Protein AF-A0A9N9C6E6-F1 (afdb_monomer)

pLDDT: mean 73.22, std 13.1, range [41.09, 90.44]

Sequence (125 aa):
MPKLSAYAKGLKLELELVERLEGIACEHTGGPGDGEVDARCETAMLKYAFQCNNDPPSSVSEEQSGALGIIVSAPGNKFTQCAIESARAFVYPILRTDIARLPLYILNITFNRLQGRPFEFFYLS

Organism: NCBI:txid144530

Secondary structure (DSSP, 8-state):
--HHHHHHHHHHHHHHHHHHTTTSEEEE---TT--S--EEEE-SS-EEEEE--SS--SSTTT--SSEEEEEEEPTTPPPPHHHHHHHHH-SS-EEEEETTTHHHHHHHHHHHHHTT---------

Radius of gyration: 14.0 Å; Cα contacts (8 Å, |Δi|>4): 185; chains: 1; bounding box: 42×26×34 Å

Foldseek 3Di:
DPQVVVVVVQVVQLVLLVVLPPVWAKDQDDDRPDLEFGMWTDDPQAIETEAEDLDANPHLLVPPPRHAYEYEYAPPDDRDPVNQVNCVPRPGAYHYDYSVCVVVVVVVVVVCVVVVHDDDHDDDD

Nearest PDB structures (foldseek):
  5o74-assembly5_J  TM=5.237E-01  e=1.847E+00  Homo sapiens
  6kv3-assembly2_D  TM=3.553E-01  e=7.009E-01  Staphylococcus aureus subsp. aureus COL
  6t5l-assembly2_B  TM=3.779E-01  e=2.720E+00  Myroides odoratimimus
  4q16-assembly2_D  TM=2.869E-01  e=1.253E+00  Deinococcus radiodurans R1 = ATCC 13939 = DSM 20539
  6nrp-assembly1_B  TM=4.695E-01  e=8.155E+00  Acinetobacter baumannii

Solvent-accessible surface area (backbone atoms only — not comparable to full-atom values): 7454 Å² total; per-residue (Å²): 134,71,65,67,62,54,50,56,52,42,53,50,52,44,52,50,50,54,61,68,41,69,95,46,56,63,45,82,61,62,58,97,87,63,74,51,52,29,30,43,34,39,55,102,86,49,39,36,39,28,28,65,49,70,66,61,77,75,31,59,72,68,61,82,79,81,46,43,24,33,37,34,30,63,77,90,67,76,72,45,70,67,31,57,52,51,50,69,70,44,94,58,62,53,48,66,42,32,65,85,55,41,61,61,52,55,51,51,52,52,52,38,52,75,70,71,48,80,86,81,75,78,81,81,134

Mean predicted aligned error: 8.25 Å

Structure (mmCIF, N/CA/C/O backbone):
data_AF-A0A9N9C6E6-F1
#
_entry.id   AF-A0A9N9C6E6-F1
#
loop_
_atom_site.group_PDB
_atom_site.id
_atom_site.type_symbol
_atom_site.label_atom_id
_atom_site.label_alt_id
_atom_site.label_comp_id
_atom_site.label_asym_id
_atom_site.label_entity_id
_atom_site.label_seq_id
_atom_site.pdbx_PDB_ins_code
_atom_site.Cartn_x
_atom_site.Cartn_y
_atom_site.Cartn_z
_atom_site.occupancy
_atom_site.B_iso_or_equiv
_atom_site.auth_seq_id
_atom_site.auth_comp_id
_atom_site.auth_asym_id
_atom_site.auth_atom_id
_atom_site.pdbx_PDB_model_num
ATOM 1 N N . MET A 1 1 ? 24.021 -7.981 -18.826 1.00 41.09 1 MET A N 1
ATOM 2 C CA . MET A 1 1 ? 23.681 -8.049 -17.385 1.00 41.09 1 MET A CA 1
ATOM 3 C C . MET A 1 1 ? 22.563 -7.049 -17.040 1.00 41.09 1 MET A C 1
ATOM 5 O O . MET A 1 1 ? 22.864 -5.984 -16.522 1.00 41.09 1 MET A O 1
ATOM 9 N N . PRO A 1 2 ? 21.280 -7.344 -17.335 1.00 51.16 2 PRO A N 1
ATOM 10 C CA . PRO A 1 2 ? 20.163 -6.404 -17.119 1.00 51.16 2 PRO A CA 1
ATOM 11 C C . PRO A 1 2 ? 19.502 -6.483 -15.725 1.00 51.16 2 PRO A C 1
ATOM 13 O O . PRO A 1 2 ? 18.746 -5.594 -15.360 1.00 51.16 2 PRO A O 1
ATOM 16 N N . LYS A 1 3 ? 19.759 -7.543 -14.942 1.00 52.38 3 LYS A N 1
ATOM 17 C CA . LYS A 1 3 ? 19.003 -7.845 -13.707 1.00 52.38 3 LYS A CA 1
ATOM 18 C C . LYS A 1 3 ? 19.343 -6.944 -12.509 1.00 52.38 3 LYS A C 1
ATOM 20 O O . LYS A 1 3 ? 18.450 -6.598 -11.748 1.00 52.38 3 LYS A O 1
ATOM 25 N N . LEU A 1 4 ? 20.601 -6.513 -12.375 1.00 53.94 4 LEU A N 1
ATOM 26 C CA . LEU A 1 4 ? 21.042 -5.645 -11.269 1.00 53.94 4 LEU A CA 1
ATOM 27 C C . LEU A 1 4 ? 20.421 -4.239 -11.330 1.00 53.94 4 LEU A C 1
ATOM 29 O O . LEU A 1 4 ? 20.123 -3.660 -10.292 1.00 53.94 4 LEU A O 1
ATOM 33 N N . SER A 1 5 ? 20.194 -3.695 -12.531 1.00 66.19 5 SER A N 1
ATOM 34 C CA . SER A 1 5 ? 19.659 -2.336 -12.689 1.00 66.19 5 SER A CA 1
ATOM 35 C C . SER A 1 5 ? 18.144 -2.253 -12.504 1.00 66.19 5 SER A C 1
ATOM 37 O O . SER A 1 5 ? 17.655 -1.224 -12.049 1.00 66.19 5 SER A O 1
ATOM 39 N N . ALA A 1 6 ? 17.400 -3.309 -12.844 1.00 68.62 6 ALA A N 1
ATOM 40 C CA . ALA A 1 6 ? 15.966 -3.394 -12.574 1.00 68.62 6 ALA A CA 1
ATOM 41 C C . ALA A 1 6 ? 15.703 -3.597 -11.075 1.00 68.62 6 ALA A C 1
ATOM 43 O O . ALA A 1 6 ? 14.911 -2.860 -10.498 1.00 68.62 6 ALA A O 1
ATOM 44 N N . TYR A 1 7 ? 16.452 -4.504 -10.439 1.00 71.88 7 TYR A N 1
ATOM 45 C CA . TYR A 1 7 ? 16.384 -4.733 -8.994 1.00 71.88 7 TYR A CA 1
ATOM 46 C C . TYR A 1 7 ? 16.684 -3.463 -8.189 1.00 71.88 7 TYR A C 1
ATOM 48 O O . TYR A 1 7 ? 15.898 -3.069 -7.338 1.00 71.88 7 TYR A O 1
ATOM 56 N N . ALA A 1 8 ? 17.767 -2.751 -8.521 1.00 75.44 8 ALA A N 1
ATOM 57 C CA . ALA A 1 8 ? 18.116 -1.505 -7.838 1.00 75.44 8 ALA A CA 1
ATOM 58 C C . ALA A 1 8 ? 17.039 -0.411 -7.977 1.00 75.44 8 ALA A C 1
ATOM 60 O O . ALA A 1 8 ? 16.903 0.434 -7.097 1.00 75.44 8 ALA A O 1
ATOM 61 N N . LYS A 1 9 ? 16.277 -0.407 -9.079 1.00 76.69 9 LYS A N 1
ATOM 62 C CA . LYS A 1 9 ? 15.156 0.525 -9.271 1.00 76.69 9 LYS A CA 1
ATOM 63 C C . LYS A 1 9 ? 13.923 0.126 -8.459 1.00 76.69 9 LYS A C 1
ATOM 65 O O . LYS A 1 9 ? 13.281 1.027 -7.932 1.00 76.69 9 LYS A O 1
ATOM 70 N N . GLY A 1 10 ? 13.620 -1.171 -8.366 1.00 78.75 10 GLY A N 1
ATOM 71 C CA . GLY A 1 10 ? 12.537 -1.701 -7.525 1.00 78.75 10 GLY A CA 1
ATOM 72 C C . GLY A 1 10 ? 12.785 -1.391 -6.053 1.00 78.75 10 GLY A C 1
ATOM 73 O O . GLY A 1 10 ? 12.045 -0.610 -5.465 1.00 78.75 10 GLY A O 1
ATOM 74 N N . LEU A 1 11 ? 13.938 -1.823 -5.532 1.00 83.38 11 LEU A N 1
ATOM 75 C CA . LEU A 1 11 ? 14.337 -1.571 -4.145 1.00 83.38 11 LEU A CA 1
ATOM 76 C C . LEU A 1 11 ? 14.316 -0.078 -3.787 1.00 83.38 11 LEU A C 1
ATOM 78 O O . LEU A 1 11 ? 13.905 0.302 -2.697 1.00 83.38 11 LEU A O 1
ATOM 82 N N . LYS A 1 12 ? 14.728 0.802 -4.709 1.00 86.62 12 LYS A N 1
ATOM 83 C CA . LYS A 1 12 ? 14.655 2.250 -4.480 1.00 86.62 12 LYS A CA 1
ATOM 84 C C . LYS A 1 12 ? 13.214 2.733 -4.275 1.00 86.62 12 LYS A C 1
ATOM 86 O O . LYS A 1 12 ? 12.991 3.580 -3.418 1.00 86.62 12 LYS A O 1
ATOM 91 N N . LEU A 1 13 ? 12.265 2.239 -5.070 1.00 85.19 13 LEU A N 1
ATOM 92 C CA . LEU A 1 13 ? 10.853 2.604 -4.948 1.00 85.19 13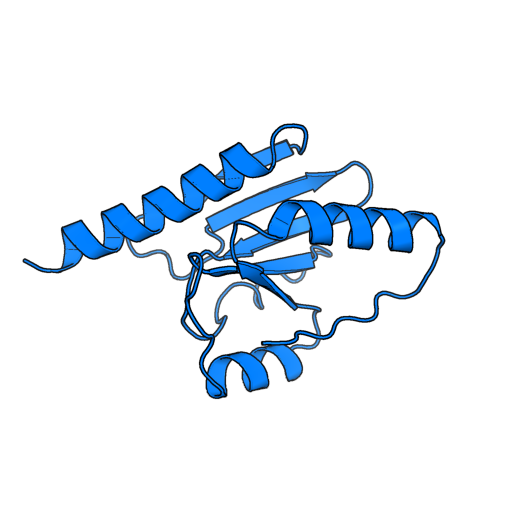 LEU A CA 1
ATOM 93 C C . LEU A 1 13 ? 10.258 2.086 -3.633 1.00 85.19 13 LEU A C 1
ATOM 95 O O . LEU A 1 13 ? 9.514 2.806 -2.977 1.00 85.19 13 LEU A O 1
ATOM 99 N N . GLU A 1 14 ? 10.617 0.866 -3.240 1.00 88.00 14 GLU A N 1
ATOM 100 C CA . GLU A 1 14 ? 10.177 0.244 -1.988 1.00 88.00 14 GLU A CA 1
ATOM 101 C C . GLU A 1 14 ? 10.688 0.999 -0.755 1.00 88.00 14 GLU A C 1
ATOM 103 O O . GLU A 1 14 ? 9.933 1.245 0.184 1.00 88.00 14 GLU A O 1
ATOM 108 N N . LEU A 1 15 ? 11.949 1.433 -0.772 1.00 88.88 15 LEU A N 1
ATOM 109 C CA . LEU A 1 15 ? 12.509 2.250 0.304 1.00 88.88 15 LEU A CA 1
ATOM 110 C C . LEU A 1 15 ? 11.893 3.656 0.328 1.00 88.88 15 LEU A C 1
ATOM 112 O O . LEU A 1 15 ? 11.514 4.130 1.397 1.00 88.88 15 LEU A O 1
ATOM 116 N N . GLU A 1 16 ? 11.711 4.295 -0.836 1.00 89.81 16 GLU A N 1
ATOM 117 C CA . GLU A 1 16 ? 11.032 5.599 -0.917 1.00 89.81 16 GLU A CA 1
ATOM 118 C C . GLU A 1 16 ? 9.596 5.504 -0.374 1.00 89.81 16 GLU A C 1
ATOM 120 O O . GLU A 1 16 ? 9.103 6.441 0.252 1.00 89.81 16 GLU A O 1
ATOM 125 N N . LEU A 1 17 ? 8.908 4.378 -0.595 1.00 88.88 17 LEU A N 1
ATOM 126 C CA . LEU A 1 17 ? 7.557 4.148 -0.087 1.00 88.88 17 LEU A CA 1
ATOM 127 C C . LEU A 1 17 ? 7.537 4.216 1.443 1.00 88.88 17 LEU A C 1
ATOM 129 O O . LEU A 1 17 ? 6.711 4.934 2.008 1.00 88.88 17 LEU A O 1
ATOM 133 N N . VAL A 1 18 ? 8.444 3.489 2.098 1.00 89.94 18 VAL A N 1
ATOM 134 C CA . VAL A 1 18 ? 8.539 3.463 3.563 1.00 89.94 18 VAL A CA 1
ATOM 135 C C . VAL A 1 18 ? 8.911 4.843 4.107 1.00 89.94 18 VAL A C 1
ATOM 137 O O . VAL A 1 18 ? 8.288 5.303 5.059 1.00 89.94 18 VAL A O 1
ATOM 140 N N . GLU A 1 19 ? 9.848 5.545 3.463 1.00 90.44 19 GLU A N 1
ATOM 141 C CA . GLU A 1 19 ? 10.219 6.917 3.836 1.00 90.44 19 GLU A CA 1
ATOM 142 C C . GLU A 1 19 ? 9.041 7.897 3.716 1.00 90.44 19 GLU A C 1
ATOM 144 O O . GLU A 1 19 ? 8.837 8.741 4.585 1.00 90.44 19 GLU A O 1
ATOM 149 N N . ARG A 1 20 ? 8.219 7.794 2.666 1.00 88.12 20 ARG A N 1
ATOM 150 C CA . ARG A 1 20 ? 7.074 8.700 2.464 1.00 88.12 20 ARG A CA 1
ATOM 151 C C . ARG A 1 20 ? 5.922 8.495 3.432 1.00 88.12 20 ARG A C 1
ATOM 153 O O . ARG A 1 20 ? 5.085 9.389 3.566 1.00 88.12 20 ARG A O 1
ATOM 160 N N . LEU A 1 21 ? 5.842 7.325 4.048 1.00 87.25 21 LEU A N 1
ATOM 161 C CA . LEU A 1 21 ? 4.834 7.004 5.049 1.00 87.25 21 LEU A CA 1
ATOM 162 C C . LEU A 1 21 ? 5.355 7.256 6.471 1.00 87.25 21 LEU A C 1
ATOM 164 O O . LEU A 1 21 ? 4.856 6.656 7.420 1.00 87.25 21 LEU A O 1
ATOM 168 N N . GLU A 1 22 ? 6.322 8.167 6.630 1.00 80.88 22 GLU A N 1
ATOM 169 C CA . GLU A 1 22 ? 6.823 8.607 7.931 1.00 80.88 22 GLU A CA 1
ATOM 170 C C . GLU A 1 22 ? 5.664 8.986 8.874 1.00 80.88 22 GLU A C 1
ATOM 172 O O . GLU A 1 22 ? 4.777 9.776 8.541 1.00 80.88 22 GLU A O 1
ATOM 177 N N . GLY A 1 23 ? 5.651 8.375 10.060 1.00 82.81 23 GLY A N 1
ATOM 178 C CA . GLY A 1 23 ? 4.562 8.502 11.036 1.00 82.81 23 GLY A CA 1
ATOM 179 C C . GLY A 1 23 ? 3.512 7.387 10.978 1.00 82.81 23 GLY A C 1
ATOM 180 O O . GLY A 1 23 ? 2.668 7.307 11.870 1.00 82.81 23 GLY A O 1
ATOM 181 N N . ILE A 1 24 ? 3.583 6.496 9.987 1.00 86.44 24 ILE A N 1
ATOM 182 C CA . ILE A 1 24 ? 2.864 5.219 9.949 1.00 86.44 24 ILE A CA 1
ATOM 183 C C . ILE A 1 24 ? 3.872 4.108 10.253 1.00 86.44 24 ILE A C 1
ATOM 185 O O . ILE A 1 24 ? 5.005 4.140 9.777 1.00 86.44 24 ILE A O 1
ATOM 189 N N . ALA A 1 25 ? 3.482 3.130 11.071 1.00 89.50 25 ALA A N 1
ATOM 190 C CA . ALA A 1 25 ? 4.344 1.990 11.357 1.00 89.50 25 ALA A CA 1
ATOM 191 C C . ALA A 1 25 ? 4.450 1.136 10.090 1.00 89.50 25 ALA A C 1
ATOM 193 O O . ALA A 1 25 ? 3.470 0.501 9.711 1.00 89.50 25 ALA A O 1
ATOM 194 N N . CYS A 1 26 ? 5.606 1.164 9.428 1.00 90.06 26 CYS A N 1
ATOM 195 C CA . CYS A 1 26 ? 5.867 0.457 8.180 1.00 90.06 26 CYS A CA 1
ATOM 196 C C . CYS A 1 26 ? 7.100 -0.442 8.305 1.00 90.06 26 CYS A C 1
ATOM 198 O O . CYS A 1 26 ? 8.133 -0.026 8.828 1.00 90.06 26 CYS A O 1
ATOM 200 N N . GLU A 1 27 ? 6.996 -1.650 7.767 1.00 89.31 27 GLU A N 1
ATOM 201 C CA . GLU A 1 27 ? 8.068 -2.628 7.634 1.00 89.31 27 GLU A CA 1
ATOM 202 C C . GLU A 1 27 ? 8.293 -2.913 6.145 1.00 89.31 27 GLU A C 1
ATOM 204 O O . GLU A 1 27 ? 7.360 -3.280 5.428 1.00 89.31 27 GLU A O 1
ATOM 209 N N . HIS A 1 28 ? 9.528 -2.725 5.676 1.00 88.75 28 HIS A N 1
ATOM 210 C CA . HIS A 1 28 ? 9.949 -3.175 4.348 1.00 88.75 28 HIS A CA 1
ATOM 211 C C . HIS A 1 28 ? 10.146 -4.691 4.380 1.00 88.75 28 HIS A C 1
ATOM 213 O O . HIS A 1 28 ? 10.863 -5.199 5.240 1.00 88.75 28 HIS A O 1
ATOM 219 N N . THR A 1 29 ? 9.506 -5.403 3.456 1.00 83.50 29 THR A N 1
ATOM 220 C CA . THR A 1 29 ? 9.548 -6.871 3.377 1.00 83.50 29 THR A CA 1
ATOM 221 C C . THR A 1 29 ? 10.003 -7.393 2.017 1.00 83.50 29 THR A C 1
ATOM 223 O O . THR A 1 29 ? 10.073 -8.605 1.845 1.00 83.50 29 THR A O 1
ATOM 226 N N . GLY A 1 30 ? 10.318 -6.503 1.070 1.00 72.50 30 GLY A N 1
ATOM 227 C CA . GLY A 1 30 ? 10.740 -6.860 -0.284 1.00 72.50 30 GLY A CA 1
ATOM 228 C C . GLY A 1 30 ? 12.167 -7.416 -0.362 1.00 72.50 30 GLY A C 1
ATOM 229 O O . GLY A 1 30 ? 13.093 -6.920 0.288 1.00 72.50 30 GLY A O 1
ATOM 230 N N . GLY A 1 31 ? 12.357 -8.440 -1.197 1.00 67.56 31 GLY A N 1
ATOM 231 C CA . GLY A 1 31 ? 13.632 -9.109 -1.439 1.00 67.56 31 GLY A CA 1
ATOM 232 C C . GLY A 1 31 ? 13.890 -9.445 -2.918 1.00 67.56 31 GLY A C 1
ATOM 233 O O . GLY A 1 31 ? 13.018 -9.344 -3.786 1.00 67.56 31 GLY A O 1
ATOM 234 N N . PRO A 1 32 ? 15.134 -9.817 -3.276 1.00 59.44 32 PRO A N 1
ATOM 235 C CA . PRO A 1 32 ? 15.502 -10.101 -4.659 1.00 59.44 32 PRO A CA 1
ATOM 236 C C . PRO A 1 32 ? 14.786 -11.341 -5.206 1.00 59.44 32 PRO A C 1
ATOM 238 O O . PRO A 1 32 ? 15.139 -12.471 -4.879 1.00 59.44 32 PRO A O 1
ATOM 241 N N . GLY A 1 33 ? 13.865 -11.114 -6.146 1.00 57.03 33 GLY A N 1
ATOM 242 C CA . GLY A 1 33 ? 13.088 -12.173 -6.795 1.00 57.03 33 GLY A CA 1
ATOM 243 C C . GLY A 1 33 ? 11.724 -12.420 -6.158 1.00 57.03 33 GLY A C 1
ATOM 244 O O . GLY A 1 33 ? 11.027 -13.322 -6.622 1.00 57.03 33 GLY A O 1
ATOM 245 N N . ASP A 1 34 ? 11.338 -11.617 -5.167 1.00 59.09 34 ASP A N 1
ATOM 246 C CA . ASP A 1 34 ? 10.021 -11.716 -4.558 1.00 59.09 34 ASP A CA 1
ATOM 247 C C . ASP A 1 34 ? 8.963 -11.199 -5.530 1.00 59.09 34 ASP A C 1
ATOM 249 O O . ASP A 1 34 ? 9.025 -10.089 -6.056 1.00 59.09 34 ASP A O 1
ATOM 253 N N . GLY A 1 35 ? 7.984 -12.053 -5.813 1.00 59.28 35 GLY A N 1
ATOM 254 C CA . GLY A 1 35 ? 6.749 -11.660 -6.479 1.00 59.28 35 GLY A CA 1
ATOM 255 C C . GLY A 1 35 ? 5.708 -11.165 -5.481 1.00 59.28 35 GLY A C 1
ATOM 256 O O . GLY A 1 35 ? 4.538 -11.151 -5.842 1.00 59.28 35 GLY A O 1
ATOM 257 N N . GLU A 1 36 ? 6.111 -10.843 -4.246 1.00 73.81 36 GLU A N 1
ATOM 258 C CA . GLU A 1 36 ? 5.273 -10.778 -3.045 1.00 73.81 36 GLU A CA 1
ATOM 259 C C . GLU A 1 36 ? 4.940 -9.335 -2.607 1.00 73.81 36 GLU A C 1
ATOM 261 O O . GLU A 1 36 ? 4.855 -8.435 -3.443 1.00 73.81 36 GLU A O 1
ATOM 266 N N . VAL A 1 37 ? 4.621 -9.149 -1.322 1.00 79.88 37 VAL A N 1
ATOM 267 C CA . VAL A 1 37 ? 4.349 -7.862 -0.670 1.00 79.88 37 VAL A CA 1
ATOM 268 C C . VAL A 1 37 ? 5.677 -7.215 -0.285 1.00 79.88 37 VAL A C 1
ATOM 270 O O . VAL A 1 37 ? 6.459 -7.785 0.474 1.00 79.88 37 VAL A O 1
ATOM 273 N N . ASP A 1 38 ? 5.899 -5.997 -0.765 1.00 84.44 38 ASP A N 1
ATOM 274 C CA . ASP A 1 38 ? 7.161 -5.277 -0.610 1.00 84.44 38 ASP A CA 1
ATOM 275 C C . ASP A 1 38 ? 7.217 -4.439 0.670 1.00 84.44 38 ASP A C 1
ATOM 277 O O . ASP A 1 38 ? 8.297 -4.172 1.198 1.00 84.44 38 ASP A O 1
ATOM 281 N N . ALA A 1 39 ? 6.063 -4.025 1.198 1.00 87.88 39 ALA A N 1
ATOM 282 C CA . ALA A 1 39 ? 5.989 -3.403 2.514 1.00 87.88 39 ALA A CA 1
ATOM 283 C C . ALA A 1 39 ? 4.650 -3.669 3.200 1.00 87.88 39 ALA A C 1
ATOM 285 O O . ALA A 1 39 ? 3.599 -3.747 2.561 1.00 87.88 39 ALA A O 1
ATOM 286 N N . ARG A 1 40 ? 4.675 -3.740 4.528 1.00 87.88 40 ARG A N 1
ATOM 287 C CA . ARG A 1 40 ? 3.479 -3.810 5.370 1.00 87.88 40 ARG A CA 1
ATOM 288 C C . ARG A 1 40 ? 3.434 -2.585 6.254 1.00 87.88 40 ARG A C 1
ATOM 290 O O . ARG A 1 40 ? 4.425 -2.261 6.896 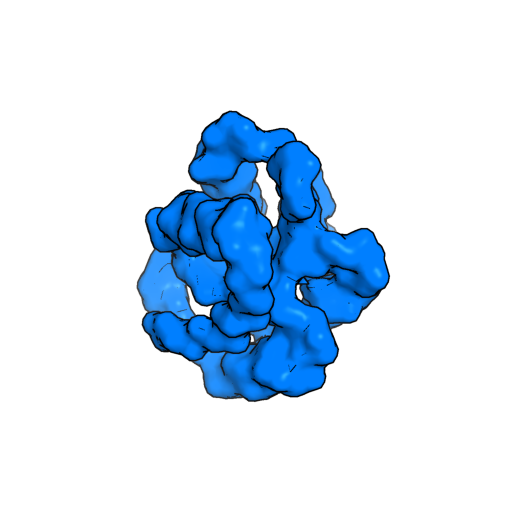1.00 87.88 40 ARG A O 1
ATOM 297 N N . CYS A 1 41 ? 2.291 -1.916 6.300 1.00 89.31 41 CYS A N 1
ATOM 298 C CA . CYS A 1 41 ? 2.111 -0.780 7.190 1.00 89.31 41 CYS A CA 1
ATOM 299 C C . CYS A 1 41 ? 0.828 -0.888 7.993 1.00 89.31 41 CYS A C 1
ATOM 301 O O . CYS A 1 41 ? -0.167 -1.447 7.533 1.00 89.31 41 CYS A O 1
ATOM 303 N N . GLU A 1 42 ? 0.806 -0.270 9.163 1.00 89.81 42 GLU A N 1
ATOM 304 C CA . GLU A 1 42 ? -0.399 -0.166 9.964 1.00 89.81 42 GLU A CA 1
ATOM 305 C C . GLU A 1 42 ? -0.559 1.194 10.637 1.00 89.81 42 GLU A C 1
ATOM 307 O O . GLU A 1 42 ? 0.379 1.884 11.032 1.00 89.81 42 GLU A O 1
ATOM 312 N N . THR A 1 43 ? -1.824 1.569 10.757 1.00 86.38 43 THR A N 1
ATOM 313 C CA . THR A 1 43 ? -2.311 2.646 11.612 1.00 86.38 43 THR A CA 1
ATOM 314 C C . THR A 1 43 ? -3.135 2.014 12.727 1.00 86.38 43 THR A C 1
ATOM 316 O O . THR A 1 43 ? -3.496 0.840 12.652 1.00 86.38 43 THR A O 1
ATOM 319 N N . ALA A 1 44 ? -3.559 2.806 13.711 1.00 84.00 44 ALA A N 1
ATOM 320 C CA . ALA A 1 44 ? -4.460 2.329 14.763 1.00 84.00 44 ALA A CA 1
ATOM 321 C C . ALA A 1 44 ? -5.793 1.734 14.243 1.00 84.00 44 ALA A C 1
ATOM 323 O O . ALA A 1 44 ? -6.500 1.078 15.003 1.00 84.00 44 ALA A O 1
ATO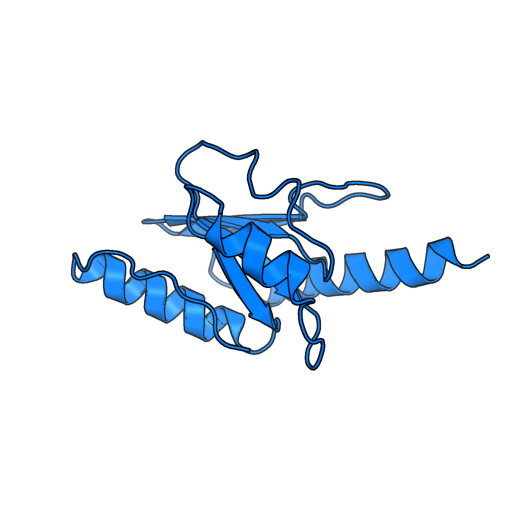M 324 N N . MET A 1 45 ? -6.165 1.974 12.978 1.00 81.69 45 MET A N 1
ATOM 325 C CA . MET A 1 45 ? -7.456 1.556 12.415 1.00 81.69 45 MET A CA 1
ATOM 326 C C . MET A 1 45 ? -7.360 0.614 11.216 1.00 81.69 45 MET A C 1
ATOM 328 O O . MET A 1 45 ? -8.335 -0.076 10.919 1.00 81.69 45 MET A O 1
ATOM 332 N N . LEU A 1 46 ? -6.250 0.644 10.477 1.00 84.44 46 LEU A N 1
ATOM 333 C CA . LEU A 1 46 ? -6.118 -0.015 9.179 1.00 84.44 46 LEU A CA 1
ATOM 334 C C . LEU A 1 46 ? -4.727 -0.599 8.998 1.00 84.44 46 LEU A C 1
ATOM 336 O O . LEU A 1 46 ? -3.736 0.040 9.353 1.00 84.44 46 LEU A O 1
ATOM 340 N N . LYS A 1 47 ? -4.695 -1.776 8.378 1.00 87.50 47 LYS A N 1
ATOM 341 C CA . LYS A 1 47 ? -3.489 -2.443 7.896 1.00 87.50 47 LYS A CA 1
ATOM 342 C C . LYS A 1 47 ? -3.413 -2.307 6.381 1.00 87.50 47 LYS A C 1
ATOM 344 O O . LYS A 1 47 ? -4.449 -2.317 5.717 1.00 87.50 47 LYS A O 1
ATOM 349 N N . TYR A 1 48 ? -2.204 -2.199 5.855 1.00 86.25 48 TYR A N 1
ATOM 350 C CA . TYR A 1 48 ? -1.911 -1.987 4.446 1.00 86.25 48 TYR A CA 1
ATOM 351 C C . TYR A 1 48 ? -0.835 -2.969 3.990 1.00 86.25 48 TYR A C 1
ATOM 353 O O . TYR A 1 48 ? 0.185 -3.118 4.664 1.00 86.25 48 TYR A O 1
ATOM 361 N N . ALA A 1 49 ? -1.057 -3.593 2.839 1.00 85.69 49 ALA A N 1
ATOM 362 C CA . ALA A 1 49 ? -0.079 -4.434 2.161 1.00 85.69 49 ALA A CA 1
ATOM 363 C C . ALA A 1 49 ? 0.300 -3.765 0.840 1.00 85.69 49 ALA A C 1
ATOM 365 O O . ALA A 1 49 ? -0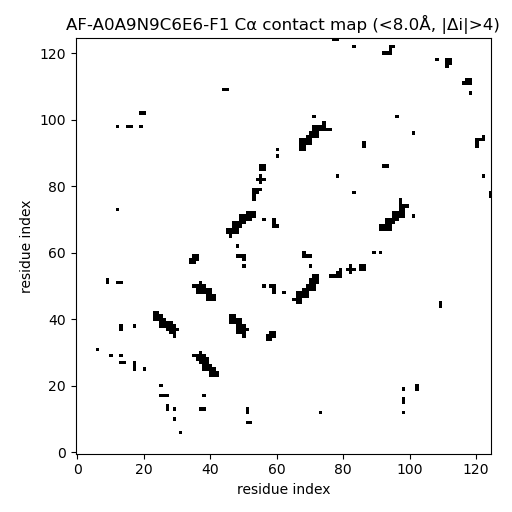.572 -3.504 0.009 1.00 85.69 49 ALA A O 1
ATOM 366 N N . PHE A 1 50 ? 1.579 -3.452 0.661 1.00 84.88 50 PHE A N 1
ATOM 367 C CA . PHE A 1 50 ? 2.080 -2.704 -0.482 1.00 84.88 50 PHE A CA 1
ATOM 368 C C . PHE A 1 50 ? 2.848 -3.583 -1.459 1.00 84.88 50 PHE A C 1
ATOM 370 O O . PHE A 1 50 ? 3.675 -4.387 -1.046 1.00 84.88 50 PHE A O 1
ATOM 377 N N . GLN A 1 51 ? 2.632 -3.363 -2.752 1.00 84.06 51 GLN A N 1
ATOM 378 C CA . GLN A 1 51 ? 3.441 -3.934 -3.825 1.00 84.06 51 GLN A CA 1
ATOM 379 C C . GLN A 1 51 ? 3.906 -2.835 -4.781 1.00 84.06 51 GLN A C 1
ATOM 381 O O . GLN A 1 51 ? 3.104 -2.108 -5.354 1.00 84.06 51 GLN A O 1
ATOM 386 N N . CYS A 1 52 ? 5.202 -2.725 -4.995 1.00 80.38 52 CYS A N 1
ATOM 387 C CA . CYS A 1 52 ? 5.889 -1.723 -5.790 1.00 80.38 52 CYS A CA 1
ATOM 388 C C . CYS A 1 52 ? 6.151 -2.233 -7.218 1.00 80.38 52 CYS A C 1
ATOM 390 O O . CYS A 1 52 ? 7.297 -2.346 -7.653 1.00 80.38 52 CYS A O 1
ATOM 392 N N . ASN A 1 53 ? 5.093 -2.549 -7.977 1.00 72.88 53 ASN A N 1
ATOM 393 C CA . ASN A 1 53 ? 5.224 -3.077 -9.341 1.00 72.88 53 ASN A CA 1
ATOM 394 C C . ASN A 1 53 ? 4.236 -2.435 -10.341 1.00 72.88 53 ASN A C 1
ATOM 396 O O . ASN A 1 53 ? 3.158 -1.962 -9.986 1.00 72.88 53 ASN A O 1
ATOM 400 N N . ASN A 1 54 ? 4.619 -2.425 -11.621 1.00 60.19 54 ASN A N 1
ATOM 401 C CA . ASN A 1 54 ? 3.768 -2.052 -12.755 1.00 60.19 54 ASN A CA 1
ATOM 402 C C . ASN A 1 54 ? 2.963 -3.242 -13.324 1.00 60.19 54 ASN A C 1
ATOM 404 O O . ASN A 1 54 ? 2.012 -3.025 -14.083 1.00 60.19 54 ASN A O 1
ATOM 408 N N . ASP A 1 55 ? 3.366 -4.473 -13.007 1.00 55.59 55 ASP A N 1
ATOM 409 C CA . ASP A 1 55 ? 2.750 -5.715 -13.486 1.00 55.59 55 ASP A CA 1
ATOM 410 C C . ASP A 1 55 ? 1.474 -6.085 -12.695 1.00 55.59 55 ASP A C 1
ATOM 412 O O . ASP A 1 55 ? 1.205 -5.512 -11.634 1.00 55.59 55 ASP A O 1
ATOM 416 N N . PRO A 1 56 ? 0.613 -6.981 -13.225 1.00 52.06 56 PRO A N 1
ATOM 417 C CA . PRO A 1 56 ? -0.629 -7.367 -12.557 1.00 52.06 56 PRO A CA 1
ATOM 418 C C . PRO A 1 56 ? -0.383 -7.927 -11.142 1.00 52.06 56 PRO A C 1
ATOM 420 O O . PRO A 1 56 ? 0.570 -8.678 -10.941 1.00 52.06 56 PRO A O 1
ATOM 423 N N . PRO A 1 57 ? -1.253 -7.602 -10.167 1.00 57.00 57 PRO A N 1
ATOM 424 C CA . PRO A 1 57 ? -1.059 -7.994 -8.777 1.00 57.00 57 PRO A CA 1
ATOM 425 C C . PRO A 1 57 ? -1.374 -9.470 -8.591 1.00 57.00 57 PRO A C 1
ATOM 427 O O . PRO A 1 57 ? -2.538 -9.845 -8.479 1.00 57.00 57 PRO A O 1
ATOM 430 N N . SER A 1 58 ? -0.349 -10.313 -8.589 1.00 56.25 58 SER A N 1
ATOM 431 C CA . SER A 1 58 ? -0.502 -11.724 -8.233 1.00 56.25 58 SER A CA 1
ATOM 432 C C . SER A 1 58 ? -0.406 -11.970 -6.724 1.00 56.25 58 SER A C 1
ATOM 434 O O . SER A 1 58 ? -0.979 -12.941 -6.252 1.00 56.25 58 SER A O 1
ATOM 436 N N . SER A 1 59 ? 0.266 -11.100 -5.958 1.00 56.06 59 SER A N 1
ATOM 437 C CA . SER A 1 59 ? 0.581 -11.340 -4.537 1.00 56.06 59 SER A CA 1
ATOM 438 C C . SER A 1 59 ? -0.238 -10.541 -3.535 1.00 56.06 59 SER A C 1
ATOM 440 O O . SER A 1 59 ? -0.593 -11.065 -2.484 1.00 56.06 59 SER A O 1
ATOM 442 N N . VAL A 1 60 ? -0.617 -9.299 -3.854 1.00 55.12 60 VAL A N 1
ATOM 443 C CA . VAL A 1 60 ? -1.478 -8.480 -2.971 1.00 55.12 60 VAL A CA 1
ATOM 444 C C . VAL A 1 60 ? -2.851 -9.138 -2.762 1.00 55.12 60 VAL A C 1
ATOM 446 O O . VAL A 1 60 ? -3.535 -8.874 -1.779 1.00 55.12 60 VAL A O 1
ATOM 449 N N . SER A 1 61 ? -3.251 -10.034 -3.666 1.00 54.16 61 SER A N 1
ATOM 450 C CA . SER A 1 61 ? -4.469 -10.833 -3.554 1.00 54.16 61 SER A CA 1
ATOM 451 C C . SER A 1 61 ? -4.385 -12.034 -2.610 1.00 54.16 61 SER A C 1
ATOM 453 O O . SER A 1 61 ? -5.433 -12.563 -2.234 1.00 54.16 61 SER A O 1
ATOM 455 N N . GLU A 1 62 ? -3.181 -12.490 -2.248 1.00 50.09 62 GLU A N 1
ATOM 456 C CA . GLU A 1 62 ? -2.990 -13.662 -1.381 1.00 50.09 62 GLU A CA 1
ATOM 457 C C . GLU A 1 62 ? -3.025 -13.306 0.118 1.00 50.09 62 GLU A C 1
ATOM 459 O O . GLU A 1 62 ? -3.375 -14.156 0.939 1.00 50.09 62 GLU A O 1
ATOM 464 N N . GLU A 1 63 ? -2.791 -12.044 0.506 1.00 53.59 63 GLU A N 1
ATOM 465 C CA . GLU A 1 63 ? -2.927 -11.602 1.904 1.00 53.59 63 GLU A CA 1
ATOM 466 C C . GLU A 1 63 ? -4.392 -11.316 2.295 1.00 53.59 63 GLU A C 1
ATOM 468 O O . GLU A 1 63 ? -4.871 -10.186 2.351 1.00 53.59 63 GLU A O 1
ATOM 473 N N . GLN A 1 64 ? -5.116 -12.389 2.616 1.00 53.62 64 GLN A N 1
ATOM 474 C CA . GLN A 1 64 ? -6.543 -12.414 2.973 1.00 53.62 64 GLN A CA 1
ATOM 475 C C . GLN A 1 64 ? -6.861 -12.073 4.453 1.00 53.62 64 GLN A C 1
ATOM 477 O O . GLN A 1 64 ? -7.867 -12.531 4.994 1.00 53.62 64 GLN A O 1
ATOM 482 N N . SER A 1 65 ? -6.046 -11.271 5.150 1.00 56.66 65 SER A N 1
ATOM 483 C CA . SER A 1 65 ? -6.125 -11.105 6.621 1.00 56.66 65 SER A CA 1
ATOM 484 C C . SER A 1 65 ? -6.635 -9.738 7.119 1.00 56.66 65 SER A C 1
ATOM 486 O O . SER A 1 65 ? -6.320 -9.313 8.232 1.00 56.66 65 SER A O 1
ATOM 488 N N . GLY A 1 66 ? -7.464 -9.042 6.331 1.00 66.12 66 GLY A N 1
ATOM 489 C CA . GLY A 1 66 ? -8.094 -7.777 6.749 1.00 66.12 66 GLY A CA 1
ATOM 490 C C . GLY A 1 66 ? -7.243 -6.520 6.526 1.00 66.12 66 GLY A C 1
ATOM 491 O O . GLY A 1 66 ? -7.546 -5.471 7.097 1.00 66.12 66 GLY A O 1
ATOM 492 N N . ALA A 1 67 ? -6.201 -6.617 5.697 1.00 75.62 67 ALA A N 1
ATOM 493 C CA . ALA A 1 67 ? -5.431 -5.480 5.202 1.00 75.62 67 ALA A CA 1
ATOM 494 C C . ALA A 1 67 ? -6.007 -4.930 3.883 1.00 75.62 67 ALA A C 1
ATOM 496 O O . ALA A 1 67 ? -6.650 -5.646 3.115 1.00 75.62 67 ALA A O 1
ATOM 497 N N . LEU A 1 68 ? -5.771 -3.644 3.623 1.00 79.56 68 LEU A N 1
ATOM 498 C CA . LEU A 1 68 ? -6.034 -2.998 2.340 1.00 79.56 68 LEU A CA 1
ATOM 499 C C . LEU A 1 68 ? -4.826 -3.179 1.419 1.00 79.56 68 LEU A C 1
ATOM 501 O O . LEU A 1 68 ? -3.711 -2.799 1.776 1.00 79.56 68 LEU A O 1
ATOM 505 N N . GLY A 1 69 ? -5.053 -3.732 0.231 1.00 79.62 69 GLY A N 1
ATOM 506 C CA . GLY A 1 69 ? -4.003 -3.921 -0.762 1.00 79.62 69 GLY A CA 1
ATOM 507 C C . GLY A 1 69 ? -3.690 -2.625 -1.506 1.00 79.62 69 GLY A C 1
ATOM 508 O O . GLY A 1 69 ? -4.606 -1.938 -1.960 1.00 79.62 69 GLY A O 1
ATOM 509 N N . ILE A 1 70 ? -2.414 -2.272 -1.662 1.00 81.75 70 ILE A N 1
ATOM 510 C CA . ILE A 1 70 ? -1.996 -1.076 -2.396 1.00 81.75 70 ILE A CA 1
ATOM 511 C C . ILE A 1 70 ? -0.838 -1.396 -3.345 1.00 81.75 70 ILE A C 1
ATOM 513 O O . ILE A 1 70 ? 0.209 -1.862 -2.929 1.00 81.75 70 ILE A O 1
ATOM 517 N N . ILE A 1 71 ? -0.984 -1.103 -4.632 1.00 80.06 71 ILE A N 1
ATOM 518 C CA . ILE A 1 71 ? 0.068 -1.265 -5.637 1.00 80.06 71 ILE A CA 1
ATOM 519 C C . ILE A 1 71 ? 0.652 0.102 -5.972 1.00 80.06 71 ILE A C 1
ATOM 521 O O . ILE A 1 71 ? -0.034 0.971 -6.490 1.00 80.06 71 ILE A O 1
ATOM 525 N N . VAL A 1 72 ? 1.924 0.328 -5.722 1.00 81.19 72 VAL A N 1
ATOM 526 C CA . VAL A 1 72 ? 2.555 1.625 -5.945 1.00 81.19 72 VAL A CA 1
ATOM 527 C C . VAL A 1 72 ? 3.415 1.554 -7.196 1.00 81.19 72 VAL A C 1
ATOM 529 O O . VAL A 1 72 ? 4.267 0.683 -7.332 1.00 81.19 72 VAL A O 1
ATOM 532 N N . SER A 1 73 ? 3.209 2.485 -8.124 1.00 79.44 73 SER A N 1
ATOM 533 C CA . SER A 1 73 ? 4.101 2.653 -9.269 1.00 79.44 73 SER A CA 1
ATOM 534 C C . SER A 1 73 ? 5.041 3.835 -9.064 1.00 79.44 73 SER A C 1
ATOM 536 O O . SER A 1 73 ? 4.755 4.788 -8.332 1.00 79.44 73 SER A O 1
ATOM 538 N N . ALA A 1 74 ? 6.156 3.827 -9.792 1.00 74.44 74 ALA A N 1
ATOM 539 C CA . ALA A 1 74 ? 6.948 5.039 -9.945 1.00 74.44 74 ALA A CA 1
ATOM 540 C C . ALA A 1 74 ? 6.109 6.158 -10.615 1.00 74.44 74 ALA A C 1
ATOM 542 O O . ALA A 1 74 ? 5.192 5.860 -11.394 1.00 74.44 74 ALA A O 1
ATOM 543 N N . PRO A 1 75 ? 6.414 7.442 -10.352 1.00 68.81 75 PRO A N 1
ATOM 544 C CA . PRO A 1 75 ? 5.693 8.563 -10.948 1.00 68.81 75 PRO A CA 1
ATOM 545 C C . PRO A 1 75 ? 5.697 8.517 -12.480 1.00 68.81 75 PRO A C 1
ATOM 547 O O . PRO A 1 75 ? 6.729 8.267 -13.100 1.00 68.81 75 PRO A O 1
ATOM 550 N N . GLY A 1 76 ? 4.546 8.792 -13.096 1.00 66.81 76 GLY A N 1
ATOM 551 C CA . GLY A 1 76 ? 4.405 8.860 -14.555 1.00 66.81 76 GLY A CA 1
ATOM 552 C C . GLY A 1 76 ? 4.281 7.510 -15.269 1.00 66.81 76 GLY A C 1
ATOM 553 O O . GLY A 1 76 ? 4.018 7.493 -16.473 1.00 66.81 76 GLY A O 1
ATOM 554 N N . ASN A 1 77 ? 4.404 6.387 -14.555 1.00 69.38 77 ASN A N 1
ATOM 555 C CA . ASN A 1 77 ? 4.069 5.082 -15.113 1.00 69.38 77 ASN A CA 1
ATOM 556 C C . ASN A 1 77 ? 2.551 4.931 -15.221 1.00 69.38 77 ASN A C 1
ATOM 558 O O . ASN A 1 77 ? 1.816 5.229 -14.283 1.00 69.38 77 ASN A O 1
ATOM 562 N N . LYS A 1 78 ? 2.089 4.435 -16.370 1.00 66.75 78 LYS A N 1
ATOM 563 C CA . LYS A 1 78 ? 0.697 4.027 -16.558 1.00 66.75 78 LYS A CA 1
ATOM 564 C C . LYS A 1 78 ? 0.572 2.540 -16.279 1.00 66.75 78 LYS A C 1
ATOM 566 O O . LYS A 1 78 ? 1.382 1.752 -16.766 1.00 66.75 78 LYS A O 1
ATOM 571 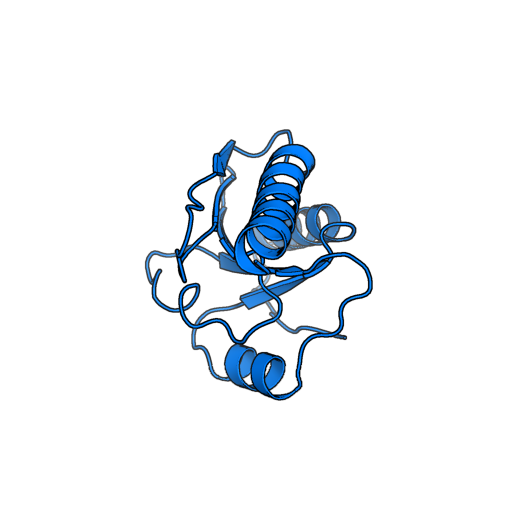N N . PHE A 1 79 ? -0.472 2.158 -15.559 1.00 67.19 79 PHE A N 1
ATOM 572 C CA . PHE A 1 79 ? -0.824 0.753 -15.405 1.00 67.19 79 PHE A CA 1
ATOM 573 C C . PHE A 1 79 ? -1.347 0.182 -16.722 1.00 67.19 79 PHE A C 1
ATOM 575 O O . PHE A 1 79 ? -2.017 0.871 -17.496 1.00 67.19 79 PHE A O 1
ATOM 582 N N . THR A 1 80 ? -1.055 -1.092 -16.977 1.00 69.12 80 THR A N 1
ATOM 583 C CA . THR A 1 80 ? -1.630 -1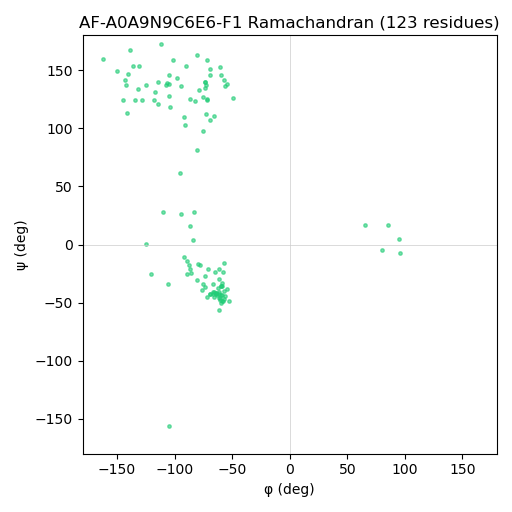.790 -18.129 1.00 69.12 80 THR A CA 1
ATOM 584 C C . THR A 1 80 ? -3.132 -2.001 -17.923 1.00 69.12 80 THR A C 1
ATOM 586 O O . THR A 1 80 ? -3.607 -2.155 -16.795 1.00 69.12 80 THR A O 1
ATOM 589 N N . GLN A 1 81 ? -3.894 -2.048 -19.019 1.00 71.31 81 GLN A N 1
ATOM 590 C CA . GLN A 1 81 ? -5.331 -2.339 -18.974 1.00 71.31 81 GLN A CA 1
ATOM 591 C C . GLN A 1 81 ? -5.614 -3.691 -18.293 1.00 71.31 81 GLN A C 1
ATOM 593 O O . GLN A 1 81 ? -6.510 -3.782 -17.460 1.00 71.31 81 GLN A O 1
ATOM 598 N N . CYS A 1 82 ? -4.779 -4.699 -18.572 1.00 64.19 82 CYS A N 1
ATOM 599 C CA . CYS A 1 82 ? -4.829 -6.013 -17.929 1.00 64.19 82 CYS A CA 1
ATOM 600 C C . CYS A 1 82 ? -4.693 -5.903 -16.406 1.00 64.19 82 CYS A C 1
ATOM 602 O O . CYS A 1 82 ? -5.515 -6.439 -15.670 1.00 64.19 82 CYS A O 1
ATOM 604 N N . ALA A 1 83 ? -3.725 -5.122 -15.912 1.00 63.97 83 ALA A N 1
ATOM 605 C CA . ALA A 1 83 ? -3.624 -4.872 -14.484 1.00 63.97 83 ALA A CA 1
ATOM 606 C C . ALA A 1 83 ? -4.923 -4.228 -13.962 1.00 63.97 83 ALA A C 1
ATOM 608 O O . ALA A 1 83 ? -5.458 -4.663 -12.944 1.00 63.97 83 ALA A O 1
ATOM 609 N N . ILE A 1 84 ? -5.455 -3.183 -14.608 1.00 69.50 84 ILE A N 1
ATOM 610 C CA . ILE A 1 84 ? -6.691 -2.492 -14.167 1.00 69.50 84 ILE A CA 1
ATOM 611 C C . ILE A 1 84 ? -7.864 -3.467 -14.040 1.00 69.50 84 ILE A C 1
ATOM 613 O O . ILE A 1 84 ? -8.575 -3.439 -13.037 1.00 69.50 84 ILE A O 1
ATOM 617 N N . GLU A 1 85 ? -8.035 -4.347 -15.017 1.00 70.56 85 GLU A N 1
ATOM 618 C CA . GLU A 1 85 ? -9.094 -5.354 -15.025 1.00 70.56 85 GLU A CA 1
ATOM 619 C C . GLU A 1 85 ? -8.903 -6.395 -13.922 1.00 70.56 85 GLU A C 1
ATOM 621 O O . GLU A 1 85 ? -9.853 -6.667 -13.189 1.00 70.56 85 GLU A O 1
ATOM 626 N N . SER A 1 86 ? -7.676 -6.879 -13.705 1.00 64.88 86 SER A N 1
ATOM 627 C CA . SER A 1 86 ? -7.383 -7.793 -12.597 1.00 64.88 86 SER A CA 1
ATOM 628 C C . SER A 1 86 ? -7.705 -7.167 -11.239 1.00 64.88 86 SER A C 1
ATOM 630 O O . SER A 1 86 ? -8.362 -7.807 -10.429 1.00 64.88 86 SER A O 1
ATOM 632 N N . ALA A 1 87 ? -7.350 -5.895 -11.003 1.00 64.44 87 ALA A N 1
ATOM 633 C CA . ALA A 1 87 ? -7.688 -5.200 -9.750 1.00 64.44 87 ALA A CA 1
ATOM 634 C C . ALA A 1 87 ? -9.197 -5.118 -9.486 1.00 64.44 87 ALA A C 1
ATOM 636 O O . ALA A 1 87 ? -9.615 -5.208 -8.337 1.00 64.44 87 ALA A O 1
ATOM 637 N N . ARG A 1 88 ? -10.011 -4.958 -10.536 1.00 66.00 88 ARG A N 1
ATOM 638 C CA . ARG A 1 88 ? -11.479 -4.924 -10.422 1.00 66.00 88 ARG A CA 1
ATOM 639 C C . ARG A 1 88 ? -12.085 -6.299 -10.154 1.00 66.00 88 ARG A C 1
ATOM 641 O O . ARG A 1 88 ? -13.177 -6.371 -9.605 1.00 66.00 88 ARG A O 1
ATOM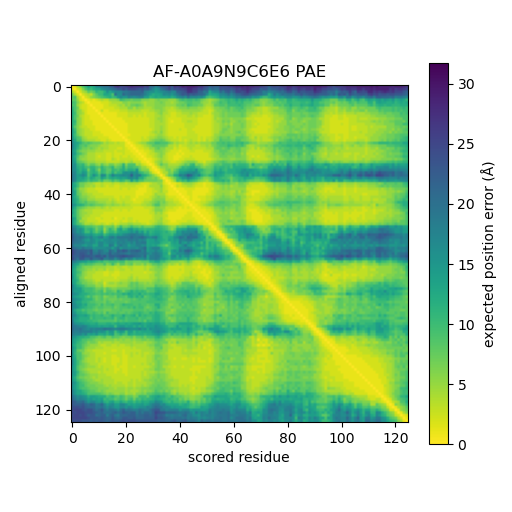 648 N N . ALA A 1 89 ? -11.412 -7.363 -10.588 1.00 64.44 89 ALA A N 1
ATOM 649 C CA . ALA A 1 89 ? -11.867 -8.735 -10.404 1.00 64.44 89 ALA A CA 1
ATOM 650 C C . ALA A 1 89 ? -11.569 -9.280 -8.997 1.00 64.44 89 ALA A C 1
ATOM 652 O O . ALA A 1 89 ? -12.167 -10.280 -8.598 1.00 64.44 89 ALA A O 1
ATOM 653 N N . PHE A 1 90 ? -10.668 -8.648 -8.237 1.00 62.16 90 PHE A N 1
ATOM 654 C CA . PHE A 1 90 ? -10.393 -9.065 -6.867 1.00 62.16 90 PHE A CA 1
ATOM 655 C C . PHE A 1 90 ? -11.539 -8.699 -5.925 1.00 62.16 90 PHE A C 1
ATOM 657 O O . PHE A 1 90 ? -12.083 -7.599 -5.948 1.00 62.16 90 PHE A O 1
ATOM 664 N N . VAL A 1 91 ? -11.871 -9.650 -5.050 1.00 54.53 91 VAL A N 1
ATOM 665 C CA . VAL A 1 91 ? -12.854 -9.481 -3.968 1.00 54.53 91 VAL A CA 1
ATOM 666 C C . VAL A 1 91 ? -12.378 -8.440 -2.950 1.00 54.53 91 VAL A C 1
ATOM 668 O O . VAL A 1 91 ? -13.188 -7.828 -2.254 1.00 54.53 91 VAL A O 1
ATOM 671 N 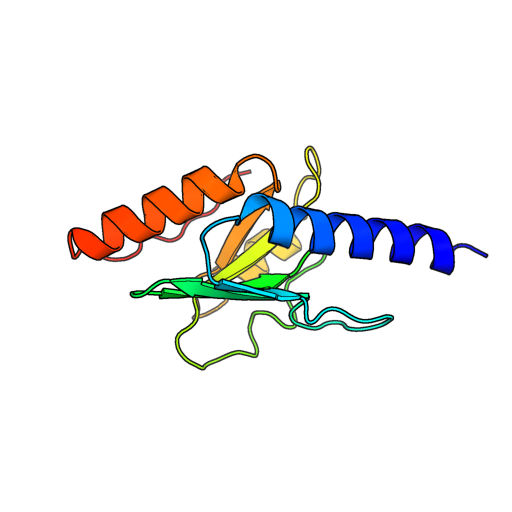N . TYR A 1 92 ? -11.062 -8.229 -2.877 1.00 58.50 92 TYR A N 1
ATOM 672 C CA . TYR A 1 92 ? -10.445 -7.280 -1.973 1.00 58.50 92 TYR A CA 1
ATOM 673 C C . TYR A 1 92 ? -10.135 -5.971 -2.670 1.00 58.50 92 TYR A C 1
ATOM 675 O O . TYR A 1 92 ? -9.716 -5.945 -3.829 1.00 58.50 92 TYR A O 1
ATOM 683 N N . PRO A 1 93 ? -10.296 -4.875 -1.938 1.00 61.75 93 PRO A N 1
ATOM 684 C CA . PRO A 1 93 ? -10.028 -3.583 -2.493 1.00 61.75 93 PRO A CA 1
ATOM 685 C C . PRO A 1 93 ? -8.541 -3.327 -2.681 1.00 61.75 93 PRO A C 1
ATOM 687 O O . PRO A 1 93 ? -7.755 -3.391 -1.735 1.00 61.75 93 PRO A O 1
ATOM 690 N N . ILE A 1 94 ? -8.181 -2.981 -3.910 1.00 67.44 94 ILE A N 1
ATOM 691 C CA . ILE A 1 94 ? -6.825 -2.587 -4.263 1.00 67.44 94 ILE A CA 1
ATOM 692 C C . ILE A 1 94 ? -6.827 -1.067 -4.523 1.00 67.44 94 ILE A C 1
ATOM 694 O O . ILE A 1 94 ? -7.762 -0.552 -5.137 1.00 67.44 94 ILE A O 1
ATOM 698 N N . LEU A 1 95 ? -5.824 -0.332 -4.027 1.00 73.38 95 LEU A N 1
ATOM 699 C CA . LEU A 1 95 ? -5.503 1.059 -4.409 1.00 73.38 95 LEU A CA 1
ATOM 700 C C . LEU A 1 95 ? -4.141 1.111 -5.118 1.00 73.38 95 LEU A C 1
ATOM 702 O O . LEU A 1 95 ? -3.255 0.333 -4.851 1.00 73.38 95 LEU A O 1
ATOM 706 N N . ARG A 1 96 ? -3.979 1.905 -6.169 1.00 73.19 96 ARG A N 1
ATOM 707 C CA . ARG A 1 96 ? -2.774 2.000 -7.026 1.00 73.19 96 ARG A CA 1
ATOM 708 C C . ARG A 1 96 ? -2.702 3.460 -7.327 1.00 73.19 96 ARG A C 1
ATOM 710 O O . ARG A 1 96 ? -3.686 4.151 -7.597 1.00 73.19 96 ARG A O 1
ATOM 717 N N . THR A 1 97 ? -1.489 3.895 -7.234 1.00 78.00 97 THR A N 1
ATOM 718 C CA . THR A 1 97 ? -1.158 5.283 -7.213 1.00 78.00 97 THR A CA 1
ATOM 719 C C . THR A 1 97 ? 0.307 5.330 -7.552 1.00 78.00 97 THR A C 1
ATOM 721 O O . THR A 1 97 ? 1.040 4.352 -7.385 1.00 78.00 97 THR A O 1
ATOM 724 N N . ASP A 1 98 ? 0.744 6.488 -8.002 1.00 82.56 98 ASP A N 1
ATOM 725 C CA . ASP A 1 98 ? 2.150 6.784 -7.868 1.00 82.56 98 ASP A CA 1
ATOM 726 C C . ASP A 1 98 ? 2.488 7.055 -6.398 1.00 82.56 98 ASP A C 1
ATOM 728 O O . ASP A 1 98 ? 1.640 7.414 -5.569 1.00 82.56 98 ASP A O 1
ATOM 732 N N . ILE A 1 99 ? 3.768 6.903 -6.096 1.00 84.06 99 ILE A N 1
ATOM 733 C CA . ILE A 1 99 ? 4.332 7.208 -4.786 1.00 84.06 99 ILE A CA 1
ATOM 734 C C . ILE A 1 99 ? 4.114 8.672 -4.355 1.00 84.06 99 ILE A C 1
ATOM 736 O O . ILE A 1 99 ? 4.077 8.973 -3.164 1.00 84.06 99 ILE A O 1
ATOM 740 N N . ALA A 1 100 ? 3.918 9.597 -5.303 1.00 83.88 100 ALA A N 1
ATOM 741 C CA . ALA A 1 100 ? 3.753 11.016 -5.003 1.00 83.88 100 ALA A CA 1
ATOM 742 C C . ALA A 1 100 ? 2.389 11.339 -4.382 1.00 83.88 100 ALA A C 1
ATOM 744 O O . ALA A 1 100 ? 2.303 12.185 -3.492 1.00 83.88 100 ALA A O 1
ATOM 745 N N . ARG A 1 101 ? 1.332 10.656 -4.824 1.00 84.19 101 ARG A N 1
ATOM 746 C CA . ARG A 1 101 ? -0.045 10.849 -4.349 1.00 84.19 101 ARG A CA 1
ATOM 747 C C . ARG A 1 101 ? -0.423 9.926 -3.196 1.00 84.19 101 ARG A C 1
ATOM 749 O O . ARG A 1 101 ? -1.462 10.135 -2.571 1.00 84.19 101 ARG A O 1
ATOM 756 N N . LEU A 1 102 ? 0.408 8.932 -2.886 1.00 85.56 102 LEU A N 1
ATOM 757 C CA . LEU A 1 102 ? 0.101 7.922 -1.881 1.00 85.56 102 LEU A CA 1
ATOM 758 C C . LEU A 1 102 ? -0.303 8.498 -0.505 1.00 85.56 102 LEU A C 1
ATOM 760 O O . LEU A 1 102 ? -1.358 8.091 -0.009 1.00 85.56 102 LEU A O 1
ATOM 764 N N . PRO A 1 103 ? 0.424 9.464 0.099 1.00 85.56 103 PRO A N 1
ATOM 765 C CA . PRO A 1 103 ? 0.047 9.995 1.413 1.00 85.56 103 PRO A CA 1
ATOM 766 C C . PRO A 1 103 ? -1.362 10.607 1.439 1.00 85.56 103 PRO A C 1
ATOM 768 O O . PRO A 1 103 ? -2.100 10.445 2.412 1.00 85.56 103 PRO A O 1
ATOM 771 N N . LEU A 1 104 ? -1.775 11.259 0.344 1.00 84.94 104 LEU A N 1
ATOM 772 C CA . LEU A 1 104 ? -3.105 11.859 0.221 1.00 84.94 104 LEU A CA 1
ATOM 773 C C . LEU A 1 104 ? -4.205 10.789 0.232 1.00 84.94 104 LEU A C 1
ATOM 775 O O . LEU A 1 104 ? -5.236 10.968 0.883 1.00 84.94 104 LEU A O 1
ATOM 779 N N . TYR A 1 105 ? -3.986 9.667 -0.456 1.00 85.25 105 TYR A N 1
ATOM 780 C CA . TYR A 1 105 ? -4.950 8.572 -0.470 1.00 85.25 105 TYR A CA 1
ATOM 781 C C . TYR A 1 105 ? -5.053 7.872 0.881 1.00 85.25 105 TYR A C 1
ATOM 783 O O . TYR A 1 105 ? -6.168 7.616 1.331 1.00 85.25 105 TYR A O 1
ATOM 791 N N . ILE A 1 106 ? -3.927 7.615 1.552 1.00 84.44 106 ILE A N 1
ATOM 792 C CA . ILE A 1 106 ? -3.930 7.026 2.897 1.00 84.44 106 ILE A CA 1
ATOM 793 C C . ILE A 1 106 ? -4.702 7.920 3.874 1.00 84.44 106 ILE A C 1
ATOM 795 O O . ILE A 1 106 ? -5.551 7.424 4.620 1.00 84.44 106 ILE A O 1
ATOM 799 N N . LEU A 1 107 ? -4.491 9.241 3.826 1.00 85.12 107 LEU A N 1
ATOM 800 C CA . LEU A 1 107 ? -5.241 10.194 4.645 1.00 85.12 107 LEU A CA 1
ATOM 801 C C . LEU A 1 107 ? -6.745 10.157 4.336 1.00 85.12 107 LEU A C 1
ATOM 803 O O . LEU A 1 107 ? -7.561 10.085 5.255 1.00 85.12 107 LEU A O 1
ATOM 807 N N . ASN A 1 108 ? -7.126 10.160 3.056 1.00 84.25 108 ASN A N 1
ATOM 808 C CA . ASN A 1 108 ? -8.530 10.110 2.641 1.00 84.25 108 ASN A CA 1
ATOM 809 C C . ASN A 1 108 ? -9.220 8.800 3.062 1.00 84.25 108 ASN A C 1
ATOM 811 O O . ASN A 1 108 ? -10.347 8.820 3.556 1.00 84.25 108 ASN A O 1
ATOM 815 N N . ILE A 1 109 ? -8.548 7.658 2.902 1.00 82.38 109 ILE A N 1
ATOM 816 C CA . ILE A 1 109 ? -9.033 6.339 3.339 1.00 82.38 109 ILE A CA 1
ATOM 817 C C . ILE A 1 109 ? -9.251 6.341 4.856 1.00 82.38 109 ILE A C 1
ATOM 819 O O . ILE A 1 109 ? -10.320 5.961 5.335 1.00 82.38 109 ILE A O 1
ATOM 823 N N . THR A 1 110 ? -8.265 6.837 5.602 1.00 80.69 110 THR A N 1
ATOM 824 C CA . THR A 1 110 ? -8.310 6.946 7.065 1.00 80.69 110 THR A CA 1
ATOM 825 C C . THR A 1 110 ? -9.470 7.837 7.521 1.00 80.69 110 THR A C 1
ATOM 827 O O . THR A 1 110 ? -10.241 7.453 8.401 1.00 80.69 110 THR A O 1
ATOM 830 N N . PHE A 1 111 ? -9.655 8.998 6.888 1.00 83.50 111 PHE A N 1
ATOM 831 C CA . PHE A 1 111 ? -10.735 9.931 7.212 1.00 83.50 111 PHE A CA 1
ATOM 832 C C . PHE A 1 111 ? -12.124 9.361 6.899 1.00 83.50 111 PHE A C 1
ATOM 834 O O . PHE A 1 111 ? -13.022 9.432 7.737 1.00 83.50 111 PHE A O 1
ATOM 841 N N . ASN A 1 112 ? -12.312 8.734 5.733 1.00 82.25 112 ASN A N 1
ATOM 842 C CA . ASN A 1 112 ? -13.588 8.097 5.394 1.00 82.25 112 ASN A CA 1
ATOM 843 C C . ASN A 1 112 ? -13.924 6.955 6.363 1.00 82.25 112 ASN A C 1
ATOM 845 O O . ASN A 1 112 ? -15.080 6.817 6.772 1.00 82.25 112 ASN A O 1
ATOM 849 N N . ARG A 1 113 ? -12.911 6.193 6.798 1.00 79.50 113 ARG A N 1
ATOM 850 C CA . ARG A 1 113 ? -13.081 5.144 7.806 1.00 79.50 113 ARG A CA 1
ATOM 851 C C . ARG A 1 113 ? -13.524 5.709 9.156 1.00 79.50 113 ARG A C 1
ATOM 853 O O . ARG A 1 113 ? -14.449 5.158 9.748 1.00 79.50 113 ARG A O 1
ATOM 860 N N . LEU A 1 114 ? -12.933 6.821 9.606 1.00 82.44 114 LEU A N 1
ATOM 861 C CA . LEU A 1 114 ? -13.349 7.528 10.829 1.00 82.44 114 LEU A CA 1
ATOM 862 C C . LEU A 1 114 ? -14.807 7.993 10.774 1.00 82.44 114 LEU A C 1
ATOM 864 O O . LEU A 1 114 ? -15.490 8.012 11.792 1.00 82.44 114 LEU A O 1
ATOM 868 N N . GLN A 1 115 ? -15.296 8.346 9.587 1.00 83.62 115 GLN A N 1
ATOM 869 C CA . GLN A 1 115 ? -16.675 8.787 9.378 1.00 83.62 115 GLN A CA 1
ATOM 870 C C . GLN A 1 115 ? -17.675 7.633 9.208 1.00 83.62 115 GLN A C 1
ATOM 872 O O . GLN A 1 115 ? -18.846 7.885 8.925 1.00 83.62 115 GLN A O 1
ATOM 877 N N . GLY A 1 116 ? -17.235 6.376 9.340 1.00 77.69 116 GLY A N 1
ATOM 878 C CA . GLY A 1 116 ? -18.085 5.200 9.147 1.00 77.69 116 GLY A CA 1
ATOM 879 C C . GLY A 1 116 ? -18.590 5.040 7.711 1.00 77.69 116 GLY A C 1
ATOM 880 O O . GLY A 1 116 ? -19.550 4.307 7.477 1.00 77.69 116 GLY A O 1
ATOM 881 N N . ARG A 1 117 ? -17.972 5.728 6.744 1.00 77.31 117 ARG A N 1
ATOM 882 C CA . ARG A 1 117 ? -18.349 5.612 5.336 1.00 77.31 117 ARG A CA 1
ATOM 883 C C . ARG A 1 117 ? -17.866 4.266 4.796 1.00 77.31 117 ARG A C 1
ATOM 885 O O . ARG A 1 117 ? -16.759 3.839 5.144 1.00 77.31 117 ARG A O 1
ATOM 892 N N . PRO A 1 118 ? -18.673 3.581 3.965 1.00 62.31 118 PRO A N 1
ATOM 893 C CA . PRO A 1 118 ? -18.203 2.395 3.273 1.00 62.31 118 PRO A CA 1
ATOM 894 C C . PRO A 1 118 ? -17.008 2.777 2.403 1.00 62.31 118 PRO A C 1
ATOM 896 O O . PRO A 1 118 ? -16.930 3.889 1.876 1.00 62.31 118 PRO A O 1
ATOM 899 N N . PHE A 1 119 ? -16.060 1.857 2.267 1.00 60.56 119 PHE A N 1
ATOM 900 C CA . PHE A 1 119 ? -14.983 2.074 1.327 1.00 60.56 119 PHE A CA 1
ATOM 901 C C . PHE A 1 119 ? -15.516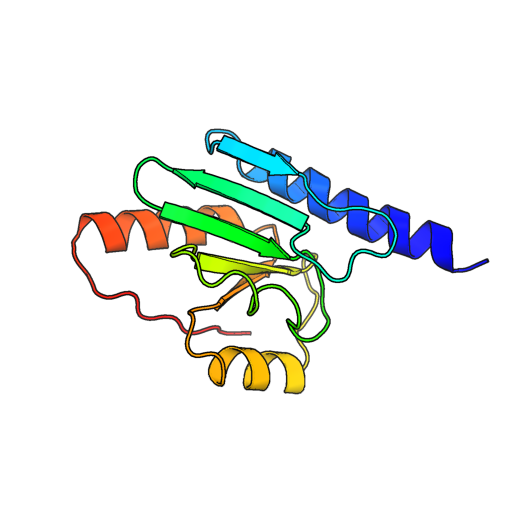 1.920 -0.100 1.00 60.56 119 PHE A C 1
ATOM 903 O O . PHE A 1 119 ? -15.858 0.817 -0.520 1.00 60.56 119 PHE A O 1
ATOM 910 N N . GLU A 1 120 ? -15.556 3.012 -0.853 1.00 52.75 120 GLU A N 1
ATOM 911 C CA . GLU A 1 120 ? -15.704 2.955 -2.304 1.00 52.75 120 GLU A CA 1
ATOM 912 C C . GLU A 1 120 ? -14.305 2.925 -2.920 1.00 52.75 120 GLU A C 1
ATOM 914 O O . GLU A 1 120 ? -13.603 3.935 -2.966 1.00 52.75 120 GLU A O 1
ATOM 919 N N . PHE A 1 121 ? -13.860 1.748 -3.352 1.00 57.16 121 PHE A N 1
ATOM 920 C CA . PHE A 1 121 ? -12.595 1.619 -4.066 1.00 57.16 121 PHE A CA 1
ATOM 921 C C . PHE A 1 121 ? -12.837 1.726 -5.552 1.00 57.16 121 PHE A C 1
ATOM 923 O O . PHE A 1 121 ? -13.341 0.779 -6.139 1.00 57.16 121 PHE A O 1
ATOM 930 N N . PHE A 1 122 ? -12.397 2.818 -6.174 1.00 49.91 122 PHE A N 1
ATOM 931 C CA . PHE A 1 122 ? -12.133 2.812 -7.605 1.00 49.91 122 PHE A CA 1
ATOM 932 C C . PHE A 1 122 ? -10.944 3.692 -7.966 1.00 49.91 122 PHE A C 1
ATOM 934 O O . PHE A 1 122 ? -10.874 4.889 -7.703 1.00 49.91 122 PHE A O 1
ATOM 941 N N . TYR A 1 123 ? -10.027 3.021 -8.635 1.00 48.28 123 TYR A N 1
ATOM 942 C CA . TYR A 1 123 ? -8.953 3.536 -9.452 1.00 48.28 123 TYR A CA 1
ATOM 943 C C . TYR A 1 123 ? -9.345 4.474 -10.557 1.00 48.28 123 TYR A C 1
ATOM 945 O O . TYR A 1 123 ? -10.195 4.098 -11.366 1.00 48.28 123 TYR A O 1
ATOM 953 N N . LEU A 1 124 ? -8.572 5.546 -10.735 1.00 42.88 124 LEU A N 1
ATOM 954 C CA . LEU A 1 124 ? -8.547 6.277 -11.996 1.00 42.88 124 LEU A CA 1
ATOM 955 C C . LEU A 1 124 ? -7.129 6.752 -12.365 1.00 42.88 124 LEU A C 1
ATOM 957 O O . LEU A 1 124 ? -6.554 7.588 -11.677 1.00 42.88 124 LEU A O 1
ATOM 961 N N . SER A 1 125 ? -6.655 6.139 -13.464 1.00 44.41 125 SER A N 1
ATOM 962 C CA . SER A 1 125 ? -5.628 6.502 -14.469 1.00 44.41 125 SER A CA 1
ATOM 963 C C . SER A 1 125 ? -4.344 7.218 -14.058 1.00 44.41 125 SER A C 1
ATOM 965 O O . SER A 1 125 ? -4.427 8.405 -13.670 1.00 44.41 125 SER A O 1
#